Protein AF-A0A821HYM4-F1 (afdb_monomer_lite)

Foldseek 3Di:
DVVPQKDWDFFQVQKIWIFGCPPNDTHTPDIDHDDPGGWDDKDFDDPVVPGDIDIDGPPD

Organism: NCBI:txid392030

pLDDT: mean 81.76, std 8.61, range [53.69, 91.06]

Radius of gyration: 11.97 Å; chains: 1; bounding box: 27×19×31 Å

InterPro domains:
  IPR001680 WD40 repeat [PF00400] (4-20)
  IPR001680 WD40 repeat [PF00400] (27-60)
  IPR015943 WD40/YVTN repeat-like-containing domain superfamily [G3DSA:2.130.10.10] (1-60)
  IPR036322 WD40-repeat-containing domain superfamily [SSF50978] (4-60)
  IPR037363 Sec13/Seh1 family [PTHR11024] (1-60)

Secondary structure (DSSP, 8-state):
-TTS-EEEEE-TTSEEEEEE-GGG--EEEEEEE--SS-EEEEEEPPGGG-S-EEEEES--

Structure (mmCIF, N/CA/C/O backbone):
data_AF-A0A821HYM4-F1
#
_entry.id   AF-A0A821HYM4-F1
#
loop_
_atom_site.group_PDB
_atom_site.id
_atom_site.type_symbol
_atom_site.label_atom_id
_atom_site.label_alt_id
_atom_site.label_comp_id
_atom_site.label_asym_id
_atom_site.label_entity_id
_atom_site.label_seq_id
_atom_site.pdbx_PDB_ins_code
_atom_site.Cartn_x
_atom_site.Cartn_y
_atom_site.Cartn_z
_atom_site.occupancy
_atom_site.B_iso_or_equiv
_atom_site.auth_seq_id
_atom_site.auth_comp_id
_atom_site.auth_asym_id
_atom_site.auth_atom_id
_atom_site.pdbx_PDB_model_num
ATOM 1 N N . ASP A 1 1 ? -5.951 5.609 2.333 1.00 55.88 1 ASP A N 1
ATOM 2 C CA . ASP A 1 1 ? -7.328 5.972 1.941 1.00 55.88 1 ASP A CA 1
ATOM 3 C C . ASP A 1 1 ? -7.774 7.203 2.731 1.00 55.88 1 ASP A C 1
ATOM 5 O O . ASP A 1 1 ? -7.310 7.354 3.857 1.00 55.88 1 ASP A O 1
ATOM 9 N N . TYR A 1 2 ? -8.612 8.077 2.159 1.00 54.28 2 TYR A N 1
ATOM 10 C CA . TYR A 1 2 ? -9.111 9.304 2.814 1.00 54.28 2 TYR A CA 1
ATOM 11 C C . TYR A 1 2 ? -9.780 9.017 4.171 1.00 54.28 2 TYR A C 1
ATOM 13 O O . TYR A 1 2 ? -9.719 9.838 5.080 1.00 54.28 2 TYR A O 1
ATOM 21 N N . TYR A 1 3 ? -10.337 7.814 4.340 1.00 66.88 3 TYR A N 1
ATOM 22 C CA . TYR A 1 3 ? -10.997 7.371 5.566 1.00 66.88 3 TYR A CA 1
ATOM 23 C C . TYR A 1 3 ? -10.075 6.607 6.532 1.00 66.88 3 TYR A C 1
ATOM 25 O O . TYR A 1 3 ? -10.539 6.120 7.557 1.00 66.88 3 TYR A O 1
ATOM 33 N N . GLY A 1 4 ? -8.781 6.449 6.224 1.00 71.56 4 GLY A N 1
ATOM 34 C CA . GLY A 1 4 ? -7.810 5.768 7.099 1.00 71.56 4 GLY A CA 1
ATOM 35 C C . GLY A 1 4 ? -8.036 4.260 7.294 1.00 71.56 4 GLY A C 1
ATOM 36 O O . GLY A 1 4 ? -7.266 3.611 7.990 1.00 71.56 4 GLY A O 1
ATOM 37 N N . ILE A 1 5 ? -9.051 3.683 6.651 1.00 82.62 5 ILE A N 1
ATOM 38 C CA . ILE A 1 5 ? -9.452 2.275 6.802 1.00 82.62 5 ILE A CA 1
ATOM 39 C C . ILE A 1 5 ? -8.576 1.288 6.027 1.00 82.62 5 ILE A C 1
ATOM 41 O O . ILE A 1 5 ? -8.616 0.091 6.288 1.00 82.62 5 ILE A O 1
ATOM 45 N N . ARG A 1 6 ? -7.799 1.761 5.048 1.00 85.62 6 ARG A N 1
ATOM 46 C CA . ARG A 1 6 ? -6.935 0.919 4.212 1.00 85.62 6 ARG A CA 1
ATOM 47 C C . ARG A 1 6 ? -5.517 1.448 4.203 1.00 85.62 6 ARG A C 1
ATOM 49 O O . ARG A 1 6 ? -5.282 2.621 3.887 1.00 85.62 6 ARG A O 1
ATOM 56 N N . LEU A 1 7 ? -4.587 0.550 4.493 1.00 86.31 7 LEU A N 1
ATOM 57 C CA . LEU A 1 7 ? -3.158 0.796 4.534 1.00 86.31 7 LEU A CA 1
ATOM 58 C C . LEU A 1 7 ? -2.494 0.015 3.401 1.00 86.31 7 LEU A C 1
ATOM 60 O O . LEU A 1 7 ? -2.736 -1.175 3.232 1.00 86.31 7 LEU A O 1
ATOM 64 N N . ALA A 1 8 ? -1.671 0.688 2.605 1.00 87.94 8 ALA A N 1
ATOM 65 C CA . ALA A 1 8 ? -0.852 0.039 1.588 1.00 87.94 8 ALA A CA 1
ATOM 66 C C . ALA A 1 8 ? 0.608 0.106 2.018 1.00 87.94 8 ALA A C 1
ATOM 68 O O . ALA A 1 8 ? 1.070 1.146 2.483 1.00 87.94 8 ALA A O 1
ATOM 69 N N . THR A 1 9 ? 1.325 -0.995 1.857 1.00 88.00 9 THR A N 1
ATOM 70 C CA . THR A 1 9 ? 2.758 -1.097 2.128 1.00 88.00 9 THR A CA 1
ATOM 71 C C . THR A 1 9 ? 3.462 -1.647 0.903 1.00 88.00 9 THR A C 1
ATOM 73 O O . THR A 1 9 ? 3.001 -2.600 0.276 1.00 88.00 9 THR A O 1
ATOM 76 N N . CYS A 1 10 ? 4.590 -1.038 0.564 1.00 88.69 10 CYS A N 1
ATOM 77 C CA . CYS A 1 10 ? 5.530 -1.532 -0.430 1.00 88.69 10 CYS A CA 1
ATOM 78 C C . CYS A 1 10 ? 6.772 -2.066 0.277 1.00 88.69 10 CYS A C 1
ATOM 80 O O . CYS A 1 10 ? 7.210 -1.492 1.273 1.00 88.69 10 CYS A O 1
ATOM 82 N N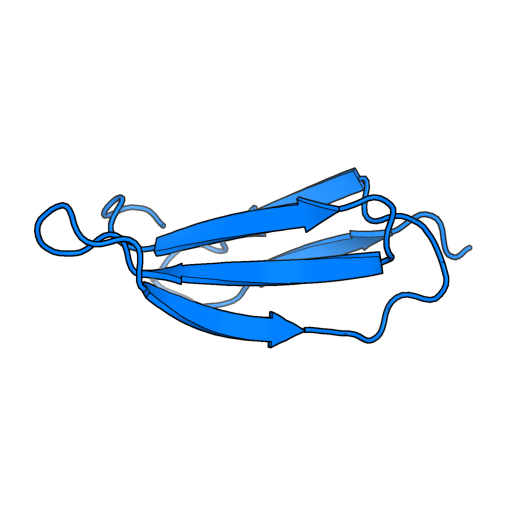 . SER A 1 11 ? 7.333 -3.152 -0.249 1.00 86.25 11 SER A N 1
ATOM 83 C CA . SER A 1 11 ? 8.639 -3.663 0.167 1.00 86.25 11 SER A CA 1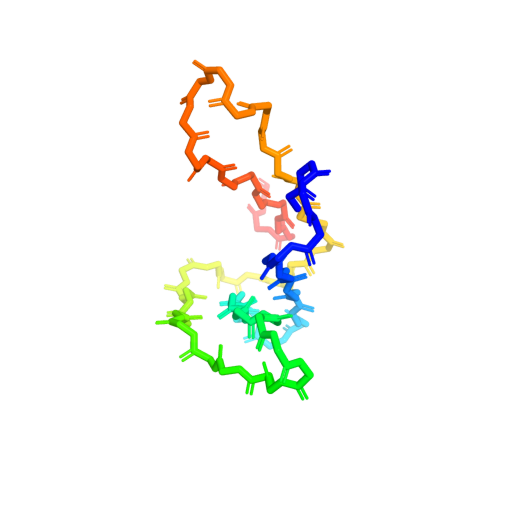
ATOM 84 C C . SER A 1 11 ? 9.611 -3.657 -1.010 1.00 86.25 11 SER A C 1
ATOM 86 O O . SER A 1 11 ? 9.212 -3.800 -2.172 1.00 86.25 11 SER A O 1
ATOM 88 N N . SER A 1 12 ? 10.903 -3.594 -0.691 1.00 84.88 12 SER A N 1
ATOM 89 C CA . SER A 1 12 ? 11.995 -3.891 -1.622 1.00 84.88 12 SER A CA 1
ATOM 90 C C . SER A 1 12 ? 11.923 -5.321 -2.170 1.00 84.88 12 SER A C 1
ATOM 92 O O . SER A 1 12 ? 12.454 -5.587 -3.243 1.00 84.88 12 SER A O 1
ATOM 94 N N . ASP A 1 13 ? 11.183 -6.212 -1.498 1.00 84.31 13 ASP A N 1
ATOM 95 C CA . ASP A 1 13 ? 10.864 -7.573 -1.964 1.00 84.31 13 ASP A CA 1
ATOM 96 C C . ASP A 1 13 ? 9.860 -7.603 -3.126 1.00 84.31 13 ASP A C 1
ATOM 98 O O . ASP A 1 13 ? 9.366 -8.666 -3.506 1.00 84.31 13 ASP A O 1
ATOM 102 N N . LYS A 1 14 ? 9.547 -6.435 -3.707 1.00 83.12 14 LYS A N 1
ATOM 103 C CA . LYS A 1 14 ? 8.726 -6.280 -4.921 1.00 83.12 14 LYS A CA 1
ATOM 104 C C . LYS A 1 14 ? 7.257 -6.649 -4.726 1.00 83.12 14 LYS A C 1
ATOM 106 O O . LYS A 1 14 ? 6.475 -6.738 -5.672 1.00 83.12 14 LYS A O 1
ATOM 111 N N . SER A 1 15 ? 6.873 -6.843 -3.469 1.00 86.81 15 SER A N 1
ATOM 112 C CA . SER A 1 15 ? 5.506 -7.086 -3.047 1.00 86.81 15 SER A CA 1
ATOM 113 C C . SER A 1 15 ? 4.867 -5.793 -2.566 1.00 86.81 15 SER A C 1
ATOM 115 O O . SER A 1 15 ? 5.448 -5.062 -1.757 1.00 86.81 15 SER A O 1
ATOM 117 N N . ILE A 1 16 ? 3.634 -5.572 -2.994 1.00 91.06 16 ILE A N 1
ATOM 118 C CA . ILE A 1 16 ? 2.756 -4.547 -2.448 1.00 91.06 16 ILE A CA 1
ATOM 119 C C . ILE A 1 16 ? 1.669 -5.264 -1.659 1.00 91.06 16 ILE A C 1
ATOM 121 O O . ILE A 1 16 ? 0.989 -6.142 -2.184 1.00 91.06 16 ILE A O 1
ATOM 125 N N . LYS A 1 17 ? 1.504 -4.908 -0.390 1.00 90.88 17 LYS A N 1
ATOM 126 C CA . LYS A 1 17 ? 0.491 -5.491 0.490 1.00 90.88 17 LYS A CA 1
ATOM 127 C C . LYS A 1 17 ? -0.535 -4.437 0.860 1.00 90.88 17 LYS A C 1
ATOM 129 O O . LYS A 1 17 ? -0.189 -3.310 1.207 1.00 90.88 17 LYS A O 1
ATOM 134 N N . ILE A 1 18 ? -1.805 -4.811 0.774 1.00 90.00 18 ILE A N 1
ATOM 135 C CA . ILE A 1 18 ? -2.931 -3.962 1.150 1.00 90.00 18 ILE A CA 1
ATOM 136 C C . ILE A 1 18 ? -3.583 -4.577 2.377 1.00 90.00 18 ILE A C 1
ATOM 138 O O . ILE A 1 18 ? -4.020 -5.729 2.354 1.00 90.00 18 ILE A O 1
ATOM 142 N N . PHE A 1 19 ? -3.666 -3.781 3.431 1.00 89.50 19 PHE A N 1
ATOM 143 C CA . PHE A 1 19 ? -4.258 -4.132 4.706 1.00 89.50 19 PHE A CA 1
ATOM 144 C C . PHE A 1 19 ? -5.528 -3.315 4.936 1.00 89.50 19 PHE A C 1
ATOM 146 O O . PHE A 1 19 ? -5.551 -2.105 4.703 1.00 89.50 19 PHE A O 1
ATOM 153 N N . ASP A 1 20 ? -6.574 -3.979 5.408 1.00 88.19 20 ASP A N 1
ATOM 154 C CA . ASP A 1 20 ? -7.725 -3.338 6.030 1.00 88.19 20 ASP A CA 1
ATOM 155 C C . ASP A 1 20 ? -7.384 -3.115 7.499 1.00 88.19 20 ASP A C 1
ATOM 157 O O . ASP A 1 20 ? -6.910 -4.038 8.163 1.00 88.19 20 ASP A O 1
ATOM 161 N N . VAL A 1 21 ? -7.592 -1.897 7.983 1.00 85.88 21 VAL A N 1
ATOM 162 C CA . VAL A 1 21 ? -7.373 -1.501 9.379 1.00 85.88 21 VAL A CA 1
ATOM 163 C C . VAL A 1 21 ? -8.703 -1.063 10.000 1.00 85.88 21 VAL A C 1
ATOM 165 O O . VAL A 1 21 ? -8.773 -0.124 10.791 1.00 85.88 21 VAL A O 1
ATOM 168 N N . SER A 1 22 ? -9.804 -1.716 9.626 1.00 80.25 22 SER A N 1
ATOM 169 C CA . SER A 1 22 ? -11.079 -1.537 10.317 1.00 80.25 22 SER A CA 1
ATOM 170 C C . SER A 1 22 ? -11.038 -2.173 11.714 1.00 80.25 22 SER A C 1
ATOM 172 O O . SER A 1 22 ? -10.563 -3.290 11.914 1.00 80.25 22 SER A O 1
ATOM 174 N N . ASN A 1 23 ? -11.545 -1.446 12.715 1.00 69.88 23 ASN A N 1
ATOM 175 C CA . ASN A 1 23 ? -11.724 -1.930 14.093 1.00 69.88 23 ASN A CA 1
ATOM 176 C C . ASN A 1 23 ? -10.450 -2.464 14.784 1.00 69.88 23 ASN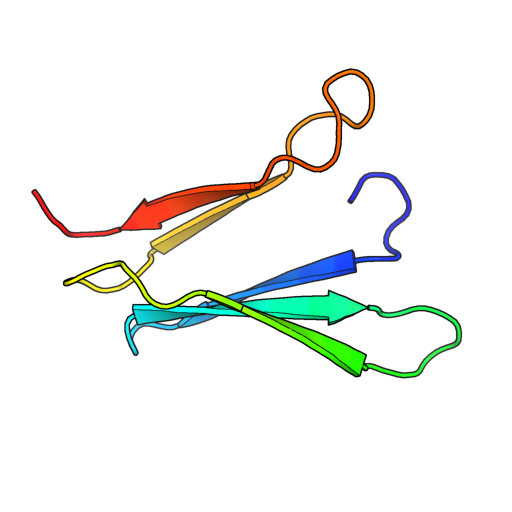 A C 1
ATOM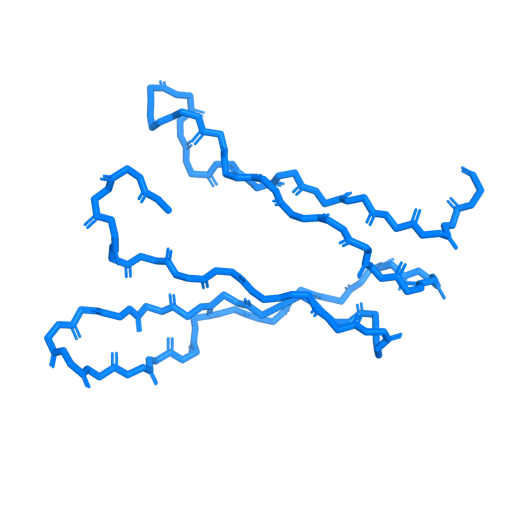 178 O O . ASN A 1 23 ? -10.499 -3.496 15.452 1.00 69.88 23 ASN A O 1
ATOM 182 N N . ASN A 1 24 ? -9.311 -1.770 14.652 1.00 69.75 24 ASN A N 1
ATOM 183 C CA . ASN A 1 24 ? -8.022 -2.150 15.266 1.00 69.75 24 ASN A CA 1
ATOM 184 C C . ASN A 1 24 ? -7.464 -3.521 14.836 1.00 69.75 24 ASN A C 1
ATOM 186 O O . ASN A 1 24 ? -6.481 -3.991 15.411 1.00 69.75 24 ASN A O 1
ATOM 190 N N . GLN A 1 25 ? -8.040 -4.161 13.820 1.00 77.69 25 GLN A N 1
ATOM 191 C CA . GLN A 1 25 ? -7.517 -5.400 13.259 1.00 77.69 25 GLN A CA 1
ATOM 192 C C . GLN A 1 25 ? -6.838 -5.099 11.930 1.00 77.69 25 GLN A C 1
ATOM 194 O O . GLN A 1 25 ? -7.422 -4.466 11.062 1.00 77.69 25 GLN A O 1
ATOM 199 N N . GLN A 1 26 ? -5.594 -5.552 11.774 1.00 83.06 26 GLN A N 1
ATOM 200 C CA . GLN A 1 26 ? -4.858 -5.444 10.517 1.00 83.06 26 GLN A CA 1
ATOM 201 C C . GLN A 1 26 ? -5.082 -6.723 9.715 1.00 83.06 26 GLN A C 1
ATOM 203 O O . GLN A 1 26 ? -4.445 -7.748 9.966 1.00 83.06 26 GLN A O 1
ATOM 208 N N . ARG A 1 27 ? -6.007 -6.685 8.758 1.00 87.69 27 ARG A N 1
ATOM 209 C CA . ARG A 1 27 ? -6.296 -7.829 7.890 1.00 87.69 27 ARG A CA 1
ATOM 210 C C . ARG A 1 27 ? -5.649 -7.628 6.532 1.00 87.69 27 ARG A C 1
ATOM 212 O O . ARG A 1 27 ? -5.966 -6.673 5.836 1.00 87.69 27 ARG A O 1
ATOM 219 N N . LEU A 1 28 ? -4.787 -8.554 6.115 1.00 87.94 28 LEU A N 1
ATOM 220 C CA . LEU A 1 28 ? -4.282 -8.572 4.743 1.00 87.94 28 LEU A CA 1
ATOM 221 C C . LEU A 1 28 ? -5.449 -8.852 3.782 1.00 87.94 28 LEU A C 1
ATOM 223 O O . LEU A 1 28 ? -6.086 -9.902 3.866 1.00 87.94 28 LEU A O 1
ATOM 227 N N . ILE A 1 29 ? -5.736 -7.902 2.895 1.00 88.69 29 ILE A N 1
ATOM 228 C CA . ILE A 1 29 ? -6.778 -8.023 1.866 1.00 88.69 29 ILE A CA 1
ATOM 229 C C . ILE A 1 29 ? -6.174 -8.597 0.590 1.00 88.69 29 ILE A C 1
ATOM 231 O O . ILE A 1 29 ? -6.760 -9.472 -0.042 1.00 88.69 29 ILE A O 1
ATOM 235 N N . ALA A 1 30 ? -5.015 -8.069 0.198 1.00 86.44 30 ALA A N 1
ATOM 236 C CA . ALA A 1 30 ? -4.400 -8.386 -1.077 1.00 86.44 30 ALA A CA 1
ATOM 237 C C . ALA A 1 30 ? -2.880 -8.283 -1.004 1.00 86.44 30 ALA A C 1
ATOM 239 O O . ALA A 1 30 ? -2.321 -7.411 -0.335 1.00 86.44 30 ALA A O 1
ATOM 240 N N . GLU A 1 31 ? -2.228 -9.158 -1.758 1.00 89.69 31 GLU A N 1
ATOM 241 C CA . GLU A 1 31 ? -0.803 -9.115 -2.039 1.00 89.69 31 GLU A CA 1
ATOM 242 C C . GLU A 1 31 ? -0.631 -9.036 -3.555 1.00 89.69 31 GLU A C 1
ATOM 244 O O . GLU A 1 31 ? -0.998 -9.948 -4.292 1.00 89.69 31 GLU A O 1
ATOM 249 N N . LEU A 1 32 ? -0.119 -7.904 -4.016 1.00 85.38 32 LEU A N 1
ATOM 250 C CA . LEU A 1 32 ? 0.143 -7.605 -5.412 1.00 85.38 32 LEU A CA 1
ATOM 251 C C . LEU A 1 32 ? 1.627 -7.857 -5.674 1.00 85.38 32 LEU A C 1
ATOM 253 O O . LEU A 1 32 ? 2.499 -7.233 -5.063 1.00 85.38 32 LEU A O 1
ATOM 257 N N . LYS A 1 33 ? 1.904 -8.784 -6.588 1.00 83.56 33 LYS A N 1
ATOM 258 C CA . LYS A 1 33 ? 3.241 -9.084 -7.101 1.00 83.56 33 LYS A CA 1
ATOM 259 C C . LYS A 1 33 ? 3.213 -8.905 -8.606 1.00 83.56 33 LYS A C 1
ATOM 261 O O . LYS A 1 33 ? 2.369 -9.487 -9.276 1.00 83.56 33 LYS A O 1
ATOM 266 N N . GLY A 1 34 ? 4.115 -8.083 -9.113 1.00 78.19 34 GLY A N 1
ATOM 267 C CA . GLY A 1 34 ? 4.162 -7.744 -10.535 1.00 78.19 34 GLY A CA 1
ATOM 268 C C . GLY A 1 34 ? 5.349 -6.864 -10.900 1.00 78.19 34 GLY A C 1
ATOM 269 O O . GLY A 1 34 ? 5.789 -6.893 -12.038 1.00 78.19 34 GLY A O 1
ATOM 270 N N . HIS A 1 35 ? 5.907 -6.140 -9.929 1.00 82.50 35 HIS A N 1
ATOM 271 C CA . HIS A 1 35 ? 7.128 -5.368 -10.122 1.00 82.50 35 HIS A CA 1
ATOM 272 C C . HIS A 1 35 ? 8.359 -6.275 -10.156 1.00 82.50 35 HIS A C 1
ATOM 274 O O . HIS A 1 35 ? 8.499 -7.170 -9.320 1.00 82.50 35 HIS A O 1
ATOM 280 N N . GLU A 1 36 ? 9.261 -6.037 -11.107 1.00 81.44 36 GLU A N 1
ATOM 281 C CA . GLU A 1 36 ? 10.520 -6.783 -11.228 1.00 81.44 36 GLU A CA 1
ATOM 282 C C . GLU A 1 36 ? 11.648 -6.168 -10.372 1.00 81.44 36 GLU A C 1
ATOM 284 O O . GLU A 1 36 ? 12.565 -6.883 -9.949 1.00 81.44 36 GLU A O 1
ATOM 289 N N . GLY A 1 37 ? 11.499 -4.886 -10.008 1.00 82.75 37 GLY A N 1
ATOM 290 C CA . GLY A 1 37 ? 12.355 -4.124 -9.093 1.00 82.75 37 GLY A CA 1
ATOM 291 C C . GLY A 1 37 ? 11.690 -3.713 -7.763 1.00 82.75 37 GLY A C 1
ATOM 292 O O . GLY A 1 37 ? 10.500 -3.972 -7.545 1.00 82.75 37 GLY A O 1
ATOM 293 N N . PRO A 1 38 ? 12.458 -3.093 -6.844 1.00 85.69 38 PRO A N 1
ATOM 294 C CA . PRO A 1 38 ? 11.961 -2.611 -5.558 1.00 85.69 38 PRO A CA 1
ATOM 295 C C . PRO A 1 38 ? 10.957 -1.466 -5.736 1.00 85.69 38 PRO A C 1
ATOM 297 O O . PRO A 1 38 ? 11.194 -0.515 -6.484 1.00 85.69 38 PRO A O 1
ATOM 300 N N . VAL A 1 39 ? 9.845 -1.550 -5.003 1.00 88.06 39 VAL A N 1
ATOM 301 C CA . VAL A 1 39 ? 8.787 -0.534 -5.024 1.00 88.06 39 VAL A CA 1
ATOM 302 C C . VAL A 1 39 ? 9.128 0.561 -4.022 1.00 88.06 39 VAL A C 1
ATOM 304 O O . VAL A 1 39 ? 9.245 0.297 -2.827 1.00 88.06 39 VAL A O 1
ATOM 307 N N . TRP A 1 40 ? 9.263 1.790 -4.510 1.00 86.62 40 TRP A N 1
ATOM 308 C CA . TRP A 1 40 ? 9.701 2.933 -3.704 1.00 86.62 40 TRP A CA 1
ATOM 309 C C . TRP A 1 40 ? 8.547 3.727 -3.122 1.00 86.62 40 TRP A C 1
ATOM 311 O O . TRP A 1 40 ? 8.641 4.240 -2.009 1.00 86.62 40 TRP A O 1
ATOM 321 N N . GLN A 1 41 ? 7.466 3.859 -3.887 1.00 86.06 41 GLN A N 1
ATOM 322 C CA . GLN A 1 41 ? 6.369 4.731 -3.512 1.00 86.06 41 GLN A CA 1
ATOM 323 C C . GLN A 1 41 ? 5.032 4.154 -3.949 1.00 86.06 41 GLN A C 1
ATOM 325 O O . GLN A 1 41 ? 4.892 3.588 -5.035 1.0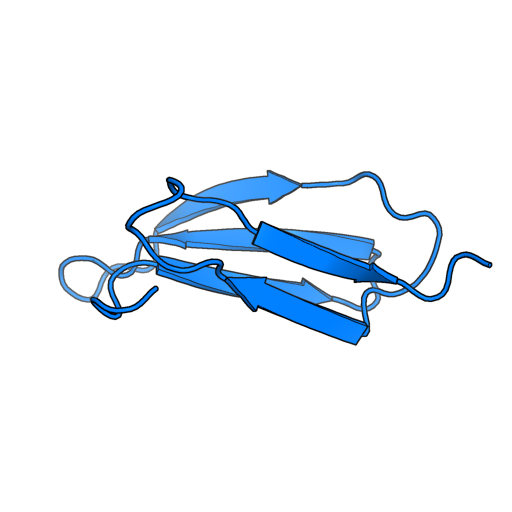0 86.06 41 GLN A O 1
ATOM 330 N N . LEU A 1 42 ? 4.040 4.342 -3.085 1.00 88.75 42 LEU A N 1
ATOM 331 C CA . LEU A 1 42 ? 2.642 4.032 -3.329 1.00 88.75 42 LEU A CA 1
ATOM 332 C C . LEU A 1 42 ? 1.811 5.287 -3.087 1.00 88.75 42 LEU A C 1
ATOM 334 O O . LEU A 1 42 ? 2.082 6.039 -2.149 1.00 88.75 42 LEU A O 1
ATOM 338 N N . SER A 1 43 ? 0.782 5.497 -3.902 1.00 88.12 43 SER A N 1
ATOM 339 C CA . SER A 1 43 ? -0.178 6.580 -3.699 1.00 88.12 43 SER A CA 1
ATOM 340 C C . SER A 1 43 ? -1.594 6.097 -3.972 1.00 88.12 43 SER A C 1
ATOM 342 O O . SER A 1 43 ? -1.867 5.466 -4.993 1.00 88.12 43 SER A O 1
ATOM 344 N N . TRP A 1 44 ? -2.500 6.391 -3.044 1.00 86.31 44 TRP A N 1
ATOM 345 C CA . TRP A 1 44 ? -3.923 6.145 -3.236 1.00 86.31 44 TRP A CA 1
ATOM 346 C C . TRP A 1 44 ? -4.529 7.276 -4.058 1.00 86.31 44 TRP A C 1
ATOM 348 O O . TRP A 1 44 ? -4.295 8.450 -3.773 1.00 86.31 44 TRP A O 1
ATOM 358 N N . SER A 1 45 ? -5.335 6.917 -5.052 1.00 85.25 45 SER A N 1
ATOM 359 C CA . SER A 1 45 ? -6.134 7.897 -5.779 1.00 85.25 45 SER A CA 1
ATOM 360 C C . SER A 1 45 ? -7.304 8.394 -4.929 1.00 85.25 45 SER A C 1
ATOM 362 O O . SER A 1 45 ? -7.706 7.766 -3.945 1.00 85.25 45 SER A O 1
ATOM 364 N N . HIS A 1 46 ? -7.858 9.538 -5.324 1.00 79.44 46 HIS A N 1
ATOM 365 C CA . HIS A 1 46 ? -9.010 10.127 -4.660 1.00 79.44 46 HIS A CA 1
ATOM 366 C C . HIS A 1 46 ? -10.244 9.210 -4.804 1.00 79.44 46 HIS A C 1
ATOM 368 O O . HIS A 1 46 ? -10.497 8.707 -5.903 1.00 79.44 46 HIS A O 1
ATOM 374 N N . PRO A 1 47 ? -11.052 9.022 -3.741 1.00 75.56 47 PRO A N 1
ATOM 375 C CA . PRO A 1 47 ? -12.167 8.068 -3.727 1.00 75.56 47 PRO A CA 1
ATOM 376 C C . PRO A 1 47 ? -13.238 8.317 -4.801 1.00 75.56 47 PRO A C 1
ATOM 378 O O . PRO A 1 47 ? -13.971 7.399 -5.156 1.00 75.56 47 PRO A O 1
ATOM 381 N N . THR A 1 48 ? -13.310 9.523 -5.373 1.00 77.06 48 THR A N 1
ATOM 382 C CA . THR A 1 48 ? -14.225 9.853 -6.484 1.00 77.06 48 THR A CA 1
ATOM 383 C C . THR A 1 48 ? -13.932 9.084 -7.770 1.00 77.06 48 THR A C 1
ATOM 385 O O . THR A 1 48 ? -14.827 8.933 -8.593 1.00 77.06 48 THR A O 1
ATOM 388 N N . PHE A 1 49 ? -12.699 8.602 -7.954 1.00 70.25 49 PHE A N 1
ATOM 389 C CA . PHE A 1 49 ? -12.283 7.824 -9.127 1.00 70.25 49 PHE A CA 1
ATOM 390 C C . PHE A 1 49 ? -12.245 6.312 -8.849 1.00 70.25 49 PHE A C 1
ATOM 392 O O . PHE A 1 49 ? -11.769 5.540 -9.678 1.00 70.25 49 PHE A O 1
ATOM 399 N N . GLY A 1 50 ? -12.746 5.884 -7.684 1.00 72.88 50 GLY A N 1
ATOM 400 C CA . GLY A 1 50 ? -12.663 4.508 -7.203 1.00 72.88 50 GLY A CA 1
ATOM 401 C C . GLY A 1 50 ? -11.387 4.219 -6.405 1.00 72.88 50 GLY A C 1
ATOM 402 O O . GLY A 1 50 ? -10.516 5.070 -6.231 1.00 72.88 50 GLY A O 1
ATOM 403 N N . SER A 1 51 ? -11.276 2.993 -5.889 1.00 73.81 51 SER A N 1
ATOM 404 C CA . SER A 1 51 ? -10.119 2.536 -5.104 1.00 73.81 51 SER A CA 1
ATOM 405 C C . SER A 1 51 ? -8.933 2.175 -6.003 1.00 73.81 51 SER A C 1
ATOM 407 O O . SER A 1 51 ? -8.591 1.004 -6.156 1.00 73.81 51 SER A O 1
ATOM 409 N N . LEU A 1 52 ? -8.314 3.185 -6.611 1.00 84.19 52 LEU A N 1
ATOM 410 C CA . LEU A 1 52 ? -7.104 3.028 -7.419 1.00 84.19 52 LEU A CA 1
ATOM 411 C C . LEU A 1 52 ? -5.850 3.242 -6.564 1.00 84.19 52 LEU A C 1
ATOM 413 O O . LEU A 1 52 ? -5.792 4.158 -5.741 1.00 84.19 52 LEU A O 1
ATOM 417 N N . LEU A 1 53 ? -4.833 2.415 -6.796 1.00 84.81 53 LEU A N 1
ATOM 418 C CA . LEU A 1 53 ? -3.512 2.531 -6.187 1.00 84.81 53 LEU A CA 1
ATOM 419 C C . LEU A 1 53 ? -2.477 2.688 -7.303 1.00 84.81 53 LEU A C 1
ATOM 421 O O . LEU A 1 53 ? -2.377 1.832 -8.179 1.00 84.81 53 LEU A O 1
ATOM 425 N N . ALA A 1 54 ? -1.698 3.762 -7.252 1.00 86.44 54 ALA A N 1
ATOM 426 C CA . ALA A 1 54 ? -0.510 3.924 -8.074 1.00 86.44 54 ALA A CA 1
ATOM 427 C C . ALA A 1 54 ? 0.709 3.384 -7.319 1.00 86.44 54 ALA A C 1
ATOM 429 O O . ALA A 1 5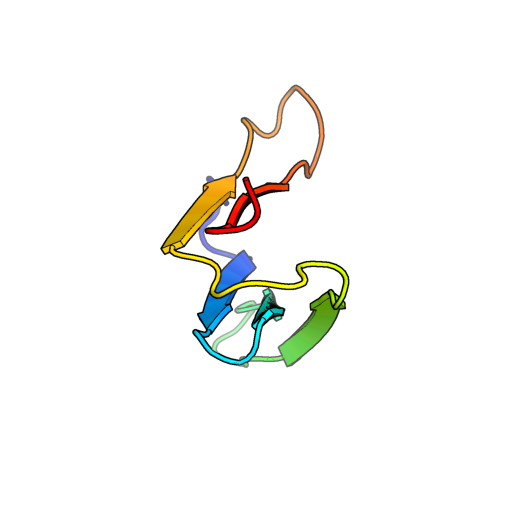4 ? 0.860 3.622 -6.118 1.00 86.44 54 ALA A O 1
ATOM 430 N N . SER A 1 55 ? 1.585 2.677 -8.026 1.00 86.38 55 SER A N 1
ATOM 431 C CA . SER A 1 55 ? 2.831 2.142 -7.481 1.00 86.38 55 SER A CA 1
ATOM 432 C C . SER A 1 55 ? 3.995 2.450 -8.406 1.00 86.38 55 SER A C 1
ATOM 434 O O . SER A 1 55 ? 3.913 2.133 -9.592 1.00 86.38 55 SER A O 1
ATOM 436 N N . CYS A 1 56 ? 5.072 3.005 -7.859 1.00 86.31 56 CYS A N 1
ATOM 437 C CA . CYS A 1 56 ? 6.303 3.291 -8.588 1.00 86.31 56 CYS A CA 1
ATOM 438 C C . CYS A 1 56 ? 7.402 2.326 -8.142 1.00 86.31 56 CYS A C 1
ATOM 440 O O . CYS A 1 56 ? 7.714 2.237 -6.950 1.00 86.31 56 CYS A O 1
ATOM 442 N N . SER A 1 57 ? 7.987 1.623 -9.106 1.00 84.19 57 SER A N 1
ATOM 443 C CA . SER A 1 57 ? 9.078 0.675 -8.897 1.00 84.19 57 SER A CA 1
ATOM 444 C C . SER A 1 57 ? 10.319 1.096 -9.667 1.00 84.19 57 SER A C 1
ATOM 446 O O . SER A 1 57 ? 10.225 1.812 -10.660 1.00 84.19 57 SER A O 1
ATOM 448 N N . TYR A 1 58 ? 11.481 0.647 -9.203 1.00 81.94 58 TYR A N 1
ATOM 449 C CA . TYR A 1 58 ? 12.727 0.740 -9.956 1.00 81.94 58 TYR A CA 1
ATOM 450 C C . TYR A 1 58 ? 12.793 -0.377 -10.991 1.00 81.94 58 TYR A C 1
ATOM 452 O O . TYR A 1 58 ? 13.611 -1.288 -10.895 1.00 81.94 58 TYR A O 1
ATOM 460 N N . ASP A 1 59 ? 11.878 -0.322 -11.948 1.00 70.06 59 ASP A N 1
ATOM 461 C CA . ASP A 1 59 ? 11.891 -1.186 -13.113 1.00 70.06 59 ASP A CA 1
ATOM 462 C C . ASP A 1 59 ? 11.742 -0.310 -14.359 1.00 70.06 59 ASP A C 1
ATOM 464 O O . ASP A 1 59 ? 10.641 -0.079 -14.836 1.00 70.06 59 ASP A O 1
ATOM 468 N N . ARG A 1 60 ? 12.895 0.233 -14.779 1.00 53.69 60 ARG A N 1
ATOM 469 C CA . ARG A 1 60 ? 13.165 1.069 -15.968 1.00 53.69 60 ARG A CA 1
ATOM 470 C C . ARG A 1 60 ? 12.360 2.357 -16.157 1.00 53.69 60 ARG A C 1
ATOM 472 O O . ARG A 1 60 ? 11.153 2.317 -16.461 1.00 53.69 60 ARG A O 1
#

Sequence (60 aa):
DYYGIRLATCSSDKSIKIFDVSNNQQRLIAELKGHEGPVWQLSWSHPTFGSLLASCSYDR